Protein AF-A0A0T2ICL1-F1 (afdb_monomer_lite)

Radius of gyration: 17.96 Å; chains: 1; bounding box: 47×18×39 Å

Foldseek 3Di:
DDDPPDPVVVVVVVVVVVVVVVVVVVVVCVVVLVVLCVCVVVVHDLVRVCVVPVHDSVVSVVSPVVSVVVVD

pLDDT: mean 89.61, std 11.29, range [40.88, 98.38]

Structure (mmCIF, N/CA/C/O backbone):
data_AF-A0A0T2ICL1-F1
#
_entry.id   AF-A0A0T2ICL1-F1
#
loop_
_atom_site.group_PDB
_atom_site.id
_atom_site.type_symbol
_atom_site.label_atom_id
_atom_site.label_alt_id
_atom_site.label_comp_id
_atom_site.label_asym_id
_atom_site.label_entity_id
_atom_site.label_seq_id
_atom_site.pdbx_PDB_ins_code
_atom_site.Cartn_x
_atom_site.Cartn_y
_atom_site.Cartn_z
_atom_site.occupancy
_atom_site.B_iso_or_equiv
_atom_site.auth_seq_id
_atom_site.auth_comp_id
_atom_site.auth_asym_id
_atom_site.auth_atom_id
_atom_site.pdbx_PDB_model_num
ATOM 1 N N . MET A 1 1 ? 30.922 -12.172 -21.193 1.00 40.88 1 MET A N 1
ATOM 2 C CA . MET A 1 1 ? 31.015 -11.069 -20.212 1.00 40.88 1 MET A CA 1
ATOM 3 C C . MET A 1 1 ? 30.108 -9.975 -20.722 1.00 40.88 1 MET A C 1
ATOM 5 O O . MET A 1 1 ? 30.218 -9.673 -21.901 1.00 40.88 1 MET A O 1
ATOM 9 N N . ALA A 1 2 ? 29.158 -9.506 -19.910 1.00 51.09 2 ALA A N 1
ATOM 10 C CA . ALA A 1 2 ? 28.205 -8.486 -20.332 1.00 51.09 2 ALA A CA 1
ATOM 11 C C . ALA A 1 2 ? 28.977 -7.248 -20.798 1.00 51.09 2 ALA A C 1
ATOM 13 O O . ALA A 1 2 ? 29.734 -6.663 -20.024 1.00 51.09 2 ALA A O 1
ATOM 14 N N . ASP A 1 3 ? 28.839 -6.935 -22.081 1.00 54.59 3 ASP A N 1
ATOM 15 C CA . ASP A 1 3 ? 29.292 -5.677 -22.644 1.00 54.59 3 ASP A CA 1
ATOM 16 C C . ASP A 1 3 ? 28.544 -4.567 -21.896 1.00 54.59 3 ASP A C 1
ATOM 18 O O . ASP A 1 3 ? 27.313 -4.588 -21.826 1.00 54.59 3 ASP A O 1
ATOM 22 N N . LEU A 1 4 ? 29.274 -3.639 -21.276 1.00 59.25 4 LEU A N 1
ATOM 23 C CA . LEU A 1 4 ? 28.741 -2.419 -20.652 1.00 59.25 4 LEU A CA 1
ATOM 24 C C . LEU A 1 4 ? 28.297 -1.446 -21.763 1.00 59.25 4 LEU A C 1
ATOM 26 O O . LEU A 1 4 ? 28.679 -0.276 -21.778 1.00 59.25 4 LEU A O 1
ATOM 30 N N . ALA A 1 5 ? 27.547 -1.957 -22.740 1.00 66.38 5 ALA A N 1
ATOM 31 C CA . ALA A 1 5 ? 27.076 -1.233 -23.901 1.00 66.38 5 ALA A CA 1
ATOM 32 C C . ALA A 1 5 ? 26.052 -0.200 -23.427 1.00 66.38 5 ALA A C 1
ATOM 34 O O . ALA A 1 5 ? 24.897 -0.518 -23.161 1.00 66.38 5 ALA A O 1
ATOM 35 N N . ASP A 1 6 ? 26.547 1.026 -23.281 1.00 82.69 6 ASP A N 1
ATOM 36 C CA . ASP A 1 6 ? 25.837 2.227 -22.862 1.00 82.69 6 ASP A CA 1
ATOM 37 C C . ASP A 1 6 ? 25.194 2.158 -21.454 1.00 82.69 6 ASP A C 1
ATOM 39 O O . ASP A 1 6 ? 24.086 1.645 -21.271 1.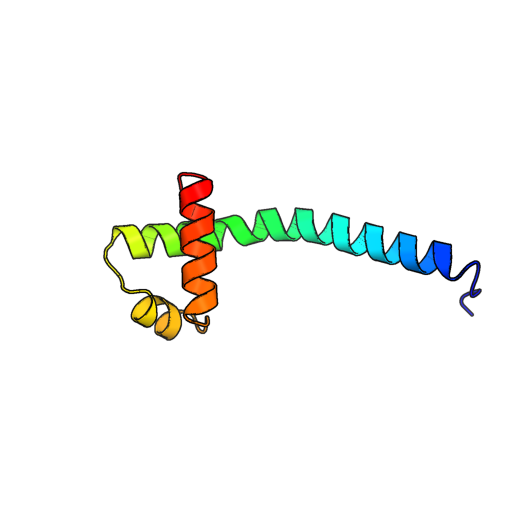00 82.69 6 ASP A O 1
ATOM 43 N N . PRO A 1 7 ? 25.844 2.750 -20.432 1.00 88.06 7 PRO A N 1
ATOM 44 C CA . PRO A 1 7 ? 25.261 2.910 -19.101 1.00 88.06 7 PRO A CA 1
ATOM 45 C C . PRO A 1 7 ? 23.872 3.565 -19.101 1.00 88.06 7 PRO A C 1
ATOM 47 O O . PRO A 1 7 ? 23.061 3.250 -18.231 1.00 88.06 7 PRO A O 1
ATOM 50 N N . LEU A 1 8 ? 23.569 4.442 -20.065 1.00 88.62 8 LEU A N 1
ATOM 51 C CA . LEU A 1 8 ? 22.243 5.048 -20.187 1.00 88.62 8 LEU A CA 1
ATOM 52 C C . LEU A 1 8 ? 21.208 4.027 -20.663 1.00 88.62 8 LEU A C 1
ATOM 54 O O . LEU A 1 8 ? 20.120 3.963 -20.093 1.00 88.62 8 LEU A O 1
ATOM 58 N N . ALA A 1 9 ? 21.555 3.184 -21.638 1.00 87.50 9 ALA A N 1
ATOM 59 C CA . ALA A 1 9 ? 20.697 2.091 -22.088 1.00 87.50 9 ALA A CA 1
ATOM 60 C C . ALA A 1 9 ? 20.440 1.071 -20.967 1.00 87.50 9 ALA A C 1
ATOM 62 O O . ALA A 1 9 ? 19.310 0.615 -20.794 1.00 87.50 9 ALA A O 1
ATOM 63 N N . ALA A 1 10 ? 21.455 0.766 -20.151 1.00 88.19 10 ALA A N 1
ATOM 64 C CA . ALA A 1 10 ? 21.298 -0.103 -18.987 1.00 88.19 10 ALA A CA 1
ATOM 65 C C . ALA A 1 10 ? 20.345 0.496 -17.935 1.00 88.19 10 ALA A C 1
ATOM 67 O O . ALA A 1 10 ? 19.468 -0.205 -17.429 1.00 88.19 10 ALA A O 1
ATOM 68 N N . ILE A 1 11 ? 20.477 1.794 -17.630 1.00 91.81 11 ILE A N 1
ATOM 69 C CA . ILE A 1 11 ? 19.568 2.503 -16.714 1.00 91.81 11 ILE A CA 1
ATOM 70 C C . ILE A 1 11 ? 18.135 2.485 -17.254 1.00 91.81 11 ILE A C 1
ATOM 72 O O . ILE A 1 11 ? 17.210 2.181 -16.499 1.00 91.81 11 ILE A O 1
ATOM 76 N N . ALA A 1 12 ? 17.951 2.772 -18.545 1.00 91.00 12 ALA A N 1
ATOM 77 C CA . ALA A 1 12 ? 16.639 2.769 -19.184 1.00 91.00 12 ALA A CA 1
ATOM 78 C C . ALA A 1 12 ? 15.981 1.382 -19.115 1.00 91.00 12 ALA A C 1
ATOM 80 O O . ALA A 1 12 ? 14.866 1.263 -18.618 1.00 91.00 12 ALA A O 1
ATOM 81 N N . ALA A 1 13 ? 16.704 0.321 -19.488 1.00 91.38 13 ALA A N 1
ATOM 82 C CA . ALA A 1 13 ? 16.186 -1.048 -19.463 1.00 91.38 13 ALA A CA 1
ATOM 83 C C . ALA A 1 13 ? 15.790 -1.518 -18.049 1.00 91.38 13 ALA A C 1
ATOM 85 O O . ALA A 1 13 ? 14.782 -2.207 -17.864 1.00 91.38 13 ALA A O 1
ATOM 86 N N . VAL A 1 14 ? 16.562 -1.136 -17.026 1.00 93.88 14 VAL A N 1
ATOM 87 C CA . VAL A 1 14 ? 16.211 -1.409 -15.624 1.00 93.88 14 VAL A CA 1
ATOM 88 C C . VAL A 1 14 ? 14.976 -0.606 -15.205 1.00 93.88 14 VAL A C 1
ATOM 90 O O . VAL A 1 14 ? 14.097 -1.154 -14.541 1.00 93.88 14 VAL A O 1
ATOM 93 N N . GLY A 1 15 ? 14.873 0.659 -15.621 1.00 91.50 15 GLY A N 1
ATOM 94 C CA . GLY A 1 15 ? 13.689 1.495 -15.406 1.00 91.50 15 GLY A CA 1
ATOM 95 C C . GLY A 1 15 ? 12.421 0.884 -16.008 1.00 91.50 15 GLY A C 1
ATOM 96 O O . GLY A 1 15 ? 11.422 0.746 -15.303 1.00 91.50 15 GLY A O 1
ATOM 97 N N . ASP A 1 16 ? 12.489 0.430 -17.259 1.00 91.56 16 ASP A N 1
ATOM 98 C CA . ASP A 1 16 ? 11.385 -0.251 -17.945 1.00 91.56 16 ASP A CA 1
ATOM 99 C C . ASP A 1 16 ? 10.981 -1.542 -17.220 1.00 91.56 16 ASP A C 1
ATOM 101 O O . ASP A 1 16 ? 9.797 -1.850 -17.075 1.00 91.56 16 ASP A O 1
ATOM 105 N N . THR A 1 17 ? 11.964 -2.277 -16.691 1.00 91.19 17 THR A N 1
ATOM 106 C CA . THR A 1 17 ? 11.715 -3.484 -15.892 1.00 91.19 17 THR A CA 1
ATOM 107 C C . THR A 1 17 ? 10.981 -3.158 -14.589 1.00 91.19 17 THR A C 1
ATOM 109 O O . THR A 1 17 ? 10.022 -3.848 -14.239 1.00 91.19 17 THR A O 1
ATOM 112 N N . PHE A 1 18 ? 11.389 -2.107 -13.869 1.00 90.56 18 PHE A N 1
ATOM 113 C CA . PHE A 1 18 ? 10.683 -1.664 -12.664 1.00 90.56 18 PHE A CA 1
ATOM 114 C C . PHE A 1 18 ? 9.264 -1.182 -12.976 1.00 90.56 18 PHE A C 1
ATOM 116 O O . PHE A 1 18 ? 8.345 -1.541 -12.245 1.00 90.56 18 PHE A O 1
ATOM 123 N N . ALA A 1 19 ? 9.065 -0.454 -14.077 1.00 86.56 19 ALA A N 1
ATOM 124 C CA . ALA A 1 19 ? 7.741 -0.008 -14.505 1.00 86.56 19 ALA A CA 1
ATOM 125 C C . ALA A 1 19 ? 6.808 -1.194 -14.814 1.00 86.56 19 ALA A C 1
ATOM 127 O O . ALA A 1 19 ? 5.680 -1.243 -14.326 1.00 86.56 19 ALA A O 1
ATOM 128 N N . ALA A 1 20 ? 7.296 -2.199 -15.547 1.00 84.69 20 ALA A N 1
ATOM 129 C CA . ALA A 1 20 ? 6.534 -3.420 -15.813 1.00 84.69 20 ALA A CA 1
ATOM 130 C C . ALA A 1 20 ? 6.208 -4.196 -14.522 1.00 84.69 20 ALA A C 1
ATOM 132 O O . ALA A 1 20 ? 5.127 -4.779 -14.385 1.00 84.69 20 ALA A O 1
ATOM 133 N N . LEU A 1 21 ? 7.131 -4.198 -13.555 1.00 89.56 21 LEU A N 1
ATOM 134 C CA . LEU A 1 21 ? 6.903 -4.814 -12.253 1.00 89.56 21 LEU A CA 1
ATOM 135 C C . LEU A 1 21 ? 5.859 -4.047 -11.433 1.00 89.56 21 LEU A C 1
ATOM 137 O O . LEU A 1 21 ? 5.037 -4.687 -10.781 1.00 89.56 21 LEU A O 1
ATOM 141 N N . ASP A 1 22 ? 5.850 -2.715 -11.474 1.00 83.56 22 ASP A N 1
ATOM 142 C CA . ASP A 1 22 ? 4.864 -1.891 -10.769 1.00 83.56 22 ASP A CA 1
ATOM 143 C C . ASP A 1 22 ? 3.430 -2.210 -11.213 1.00 83.56 22 ASP A C 1
ATOM 145 O O . ASP A 1 22 ? 2.545 -2.363 -10.364 1.00 83.56 22 ASP A O 1
ATOM 149 N N . ASP A 1 23 ? 3.201 -2.421 -12.511 1.00 79.06 23 ASP A N 1
ATOM 150 C CA . ASP A 1 23 ? 1.893 -2.832 -13.036 1.00 79.06 23 ASP A CA 1
ATOM 151 C C . ASP A 1 23 ? 1.474 -4.2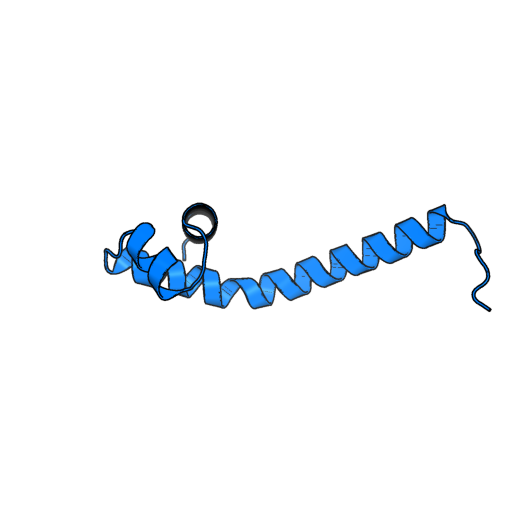21 -12.527 1.00 79.06 23 ASP A C 1
ATOM 153 O O . ASP A 1 23 ? 0.337 -4.428 -12.080 1.00 79.06 23 ASP A O 1
ATOM 157 N N . ALA A 1 24 ? 2.403 -5.180 -12.525 1.00 81.44 24 ALA A N 1
ATOM 158 C CA . ALA A 1 24 ? 2.157 -6.515 -11.982 1.00 81.44 24 ALA A CA 1
ATOM 159 C C . ALA A 1 24 ? 1.885 -6.469 -10.466 1.00 81.44 24 ALA A C 1
ATOM 161 O O . ALA A 1 24 ? 0.958 -7.112 -9.958 1.00 81.44 24 ALA A O 1
ATOM 162 N N . LEU A 1 25 ? 2.645 -5.658 -9.729 1.00 81.94 25 LEU A N 1
ATOM 163 C CA . LEU A 1 25 ? 2.467 -5.439 -8.297 1.00 81.94 25 LEU A CA 1
ATOM 164 C C . LEU A 1 25 ? 1.143 -4.735 -7.990 1.00 81.94 25 LEU A C 1
ATOM 166 O O . LEU A 1 25 ? 0.526 -5.044 -6.968 1.00 81.94 25 LEU A O 1
ATOM 170 N N . ALA A 1 26 ? 0.660 -3.843 -8.858 1.00 77.81 26 ALA A N 1
ATOM 171 C CA . ALA A 1 26 ? -0.628 -3.178 -8.691 1.00 77.81 26 ALA A CA 1
ATOM 172 C C . ALA A 1 26 ? -1.798 -4.179 -8.694 1.00 77.81 26 ALA A C 1
ATOM 174 O O . ALA A 1 26 ? -2.726 -4.038 -7.888 1.00 77.81 26 ALA A O 1
ATOM 175 N N . GLN A 1 27 ? -1.732 -5.224 -9.527 1.00 76.31 27 GLN A N 1
ATOM 176 C CA . GLN A 1 27 ? -2.723 -6.309 -9.536 1.00 76.31 27 GLN A CA 1
ATOM 177 C C . GLN A 1 27 ? -2.673 -7.133 -8.243 1.00 76.31 27 GLN A C 1
ATOM 179 O O . GLN A 1 27 ? -3.707 -7.423 -7.636 1.00 76.31 27 GLN A O 1
ATOM 184 N N . LEU A 1 28 ? -1.467 -7.434 -7.757 1.00 80.88 28 LEU A N 1
ATOM 185 C CA . LEU A 1 28 ? -1.257 -8.166 -6.503 1.00 80.88 28 LEU A CA 1
ATOM 186 C C . LEU A 1 28 ? -1.585 -7.331 -5.254 1.00 80.88 28 LEU A C 1
ATOM 188 O O . LEU A 1 28 ? -1.883 -7.879 -4.191 1.00 80.88 28 LEU A O 1
ATOM 192 N N . ALA A 1 29 ? -1.558 -6.001 -5.355 1.00 83.75 29 ALA A N 1
ATOM 193 C CA . ALA A 1 29 ? -1.878 -5.097 -4.255 1.00 83.75 29 ALA A CA 1
ATOM 194 C C . ALA A 1 29 ? -3.388 -5.001 -3.977 1.00 83.75 29 ALA A C 1
ATOM 196 O O . ALA A 1 29 ? -3.782 -4.697 -2.845 1.00 83.75 29 ALA A O 1
ATOM 197 N N . LEU A 1 30 ? -4.237 -5.282 -4.973 1.00 87.81 30 LEU A N 1
ATOM 198 C CA . LEU A 1 30 ? -5.688 -5.112 -4.876 1.00 87.81 30 LEU A CA 1
ATOM 199 C C . LEU A 1 30 ? -6.350 -5.986 -3.789 1.00 87.81 30 LEU A C 1
ATOM 201 O O . LEU A 1 30 ? -7.143 -5.438 -3.015 1.00 87.81 30 LEU A O 1
ATOM 205 N N . PRO A 1 31 ? -6.033 -7.290 -3.641 1.00 91.75 31 PRO A N 1
ATOM 206 C CA . PRO A 1 31 ? -6.557 -8.102 -2.541 1.00 91.75 31 PRO A CA 1
ATOM 207 C C . PRO A 1 31 ? -6.249 -7.512 -1.160 1.00 91.75 31 PRO A C 1
ATOM 209 O O . PRO A 1 31 ? -7.128 -7.450 -0.301 1.00 91.75 31 PRO A O 1
ATOM 212 N N . ARG A 1 32 ? -5.027 -6.998 -0.957 1.00 92.19 32 ARG A N 1
ATOM 213 C CA . ARG A 1 32 ? -4.620 -6.384 0.315 1.00 92.19 32 ARG A CA 1
ATOM 214 C C . ARG A 1 32 ? -5.381 -5.086 0.592 1.00 92.19 32 ARG A C 1
ATOM 216 O O . ARG A 1 32 ? -5.792 -4.860 1.728 1.00 92.19 32 ARG A O 1
ATOM 223 N N . LEU A 1 33 ? -5.599 -4.255 -0.429 1.00 93.19 33 LEU A N 1
ATOM 224 C CA . LEU A 1 33 ? -6.418 -3.042 -0.313 1.00 93.19 33 LEU A CA 1
ATOM 225 C C . LEU A 1 33 ? -7.853 -3.375 0.112 1.00 93.19 33 LEU A C 1
ATOM 227 O O . LEU A 1 33 ? -8.362 -2.777 1.059 1.00 93.19 33 LEU A O 1
ATOM 231 N N . ARG A 1 34 ? -8.476 -4.366 -0.540 1.00 94.50 34 ARG A N 1
ATOM 232 C CA . ARG A 1 34 ? -9.835 -4.826 -0.210 1.00 94.50 34 ARG A CA 1
ATOM 233 C C . ARG A 1 34 ? -9.929 -5.364 1.215 1.00 94.50 34 ARG A C 1
ATOM 235 O O . ARG A 1 34 ? -10.853 -5.001 1.932 1.00 94.50 34 ARG A O 1
ATOM 242 N N . ALA A 1 35 ? -8.955 -6.164 1.647 1.00 96.19 35 ALA A N 1
ATOM 243 C CA . ALA A 1 35 ? -8.924 -6.698 3.007 1.00 96.19 35 ALA A CA 1
ATOM 244 C C . ALA A 1 35 ? -8.826 -5.584 4.065 1.00 96.19 35 ALA A C 1
ATOM 246 O O . ALA A 1 35 ? -9.572 -5.591 5.042 1.00 96.19 35 ALA A O 1
ATOM 247 N N . VAL A 1 36 ? -7.958 -4.583 3.858 1.00 96.62 36 VAL A N 1
ATOM 248 C CA . VAL A 1 36 ? -7.861 -3.429 4.770 1.00 96.62 36 VAL A CA 1
ATOM 249 C C . VAL A 1 36 ? -9.161 -2.618 4.780 1.00 96.62 36 VAL A C 1
ATOM 251 O O . VAL A 1 36 ? -9.614 -2.221 5.853 1.00 96.62 36 VAL A O 1
ATOM 254 N N . ALA A 1 37 ? -9.784 -2.388 3.620 1.00 96.50 37 ALA A N 1
ATOM 255 C CA . ALA A 1 37 ? -11.058 -1.674 3.523 1.00 96.50 37 ALA A CA 1
ATOM 256 C C . ALA A 1 37 ? -12.191 -2.401 4.261 1.00 96.50 37 ALA A C 1
ATOM 258 O O . ALA A 1 37 ? -12.925 -1.779 5.027 1.00 96.50 37 ALA A O 1
ATOM 259 N N . GLU A 1 38 ? -12.290 -3.719 4.086 1.00 97.81 38 GLU A N 1
ATOM 260 C CA . GLU A 1 38 ? -13.264 -4.574 4.765 1.00 97.81 38 GLU A CA 1
ATOM 261 C C . GLU A 1 38 ? -13.104 -4.503 6.290 1.00 97.81 38 GLU A C 1
ATOM 263 O O . GLU A 1 38 ? -14.052 -4.169 6.998 1.00 97.81 38 GLU A O 1
ATOM 268 N N . LEU A 1 39 ? -11.884 -4.686 6.805 1.00 98.06 39 LEU A N 1
ATOM 269 C CA . LEU A 1 39 ? -11.603 -4.566 8.242 1.00 98.06 39 LEU A CA 1
ATOM 270 C C . LEU A 1 39 ? -11.974 -3.177 8.784 1.00 98.06 39 LEU A C 1
ATOM 272 O O . LEU A 1 39 ? -12.502 -3.046 9.892 1.00 98.06 39 LEU A O 1
ATOM 276 N N . ARG A 1 40 ? -11.748 -2.123 7.991 1.00 97.31 40 ARG A N 1
ATOM 277 C CA . ARG A 1 40 ? -12.166 -0.760 8.344 1.00 97.31 40 ARG A CA 1
ATOM 278 C C . ARG A 1 40 ? -13.677 -0.584 8.356 1.00 97.31 40 ARG A C 1
ATOM 280 O O . ARG A 1 40 ? -14.166 0.081 9.267 1.00 97.31 40 ARG A O 1
ATOM 287 N N . ARG A 1 41 ? -14.410 -1.191 7.418 1.00 96.25 41 ARG A N 1
ATOM 288 C CA . ARG A 1 41 ? -15.884 -1.215 7.421 1.00 96.25 41 ARG A CA 1
ATOM 289 C C . ARG A 1 41 ? -16.439 -1.972 8.632 1.00 96.25 41 ARG A C 1
ATOM 291 O O . ARG A 1 41 ? -17.441 -1.550 9.191 1.00 96.25 41 ARG A O 1
ATOM 298 N N . GLN A 1 42 ? -15.728 -2.990 9.113 1.00 97.81 42 GLN A N 1
ATOM 299 C CA . GLN A 1 42 ? -16.032 -3.709 10.359 1.00 97.81 42 GLN A CA 1
ATOM 300 C C . GLN A 1 42 ? -15.617 -2.954 11.639 1.00 97.81 42 GLN A C 1
ATOM 302 O O . GLN A 1 42 ? -15.720 -3.492 12.740 1.00 97.81 42 GLN A O 1
ATOM 307 N N . GLY A 1 43 ? -15.105 -1.723 11.527 1.00 98.06 43 GLY A N 1
ATOM 308 C CA . GLY A 1 43 ? -14.763 -0.877 12.673 1.00 98.06 43 GLY A CA 1
ATOM 309 C C . GLY A 1 43 ? -13.382 -1.125 13.293 1.00 98.06 43 GLY A C 1
ATOM 310 O O . GLY A 1 43 ? -13.055 -0.510 14.307 1.00 98.06 43 GLY A O 1
ATOM 311 N N . TRP A 1 44 ? -12.526 -1.965 12.704 1.00 98.38 44 TRP A N 1
ATOM 312 C CA . TRP A 1 44 ? -11.194 -2.238 13.259 1.00 98.38 44 TRP A CA 1
ATOM 313 C C . TRP A 1 44 ? -10.293 -1.007 13.194 1.00 98.38 44 TRP A C 1
ATOM 315 O O . TRP A 1 44 ? -10.118 -0.438 12.121 1.00 98.38 44 TRP A O 1
ATOM 325 N N . SER A 1 45 ? -9.664 -0.606 14.302 1.00 97.94 45 SER A N 1
ATOM 326 C CA . SER A 1 45 ? -8.706 0.511 14.311 1.00 97.94 45 SER A CA 1
ATOM 327 C C . SER A 1 45 ? -7.448 0.210 13.481 1.00 97.94 45 SER A C 1
ATOM 329 O O . SER A 1 45 ? -7.094 -0.948 13.258 1.00 97.94 45 SER A O 1
ATOM 331 N N . TYR A 1 46 ? -6.734 1.255 13.043 1.00 97.88 46 TYR A N 1
ATOM 332 C CA . TYR A 1 46 ? -5.463 1.083 12.321 1.00 97.88 46 TYR A CA 1
ATOM 333 C C . TYR A 1 46 ? -4.417 0.330 13.146 1.00 97.88 46 TYR A C 1
ATOM 335 O O . TYR A 1 46 ? -3.702 -0.496 12.588 1.00 97.88 46 TYR A O 1
ATOM 343 N N . ASP A 1 47 ? -4.364 0.569 14.459 1.00 98.06 47 ASP A N 1
ATOM 344 C CA . ASP A 1 47 ? -3.445 -0.131 15.364 1.00 98.06 47 ASP A CA 1
ATOM 345 C C . ASP A 1 47 ? -3.749 -1.629 15.428 1.00 98.06 47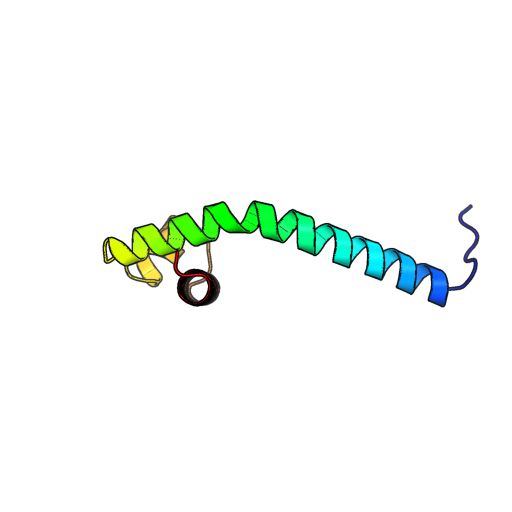 ASP A C 1
ATOM 347 O O . ASP A 1 47 ? -2.841 -2.453 15.337 1.00 98.06 47 ASP A O 1
ATOM 351 N N . ARG A 1 48 ? -5.035 -1.995 15.497 1.00 98.31 48 ARG A N 1
ATOM 352 C CA . ARG A 1 48 ? -5.454 -3.400 15.516 1.00 98.31 48 ARG A CA 1
ATOM 353 C C . ARG A 1 48 ? -5.093 -4.116 14.215 1.00 98.31 48 ARG A C 1
ATOM 355 O O . ARG A 1 48 ? -4.612 -5.243 14.253 1.00 98.31 48 ARG A O 1
ATOM 362 N N . ILE A 1 49 ? -5.305 -3.467 13.069 1.00 98.19 49 ILE A N 1
ATOM 363 C CA . ILE A 1 49 ? -4.950 -4.033 11.758 1.00 98.19 49 ILE A CA 1
ATOM 364 C C . ILE A 1 49 ? -3.429 -4.188 11.639 1.00 98.19 49 ILE A C 1
ATOM 366 O O . ILE A 1 49 ? -2.960 -5.237 11.207 1.00 98.19 49 ILE A O 1
ATOM 370 N N . ALA A 1 50 ? -2.657 -3.176 12.046 1.00 97.81 50 ALA A N 1
ATOM 371 C CA . ALA A 1 50 ? -1.195 -3.211 12.023 1.00 97.81 50 ALA A CA 1
ATOM 372 C C . ALA A 1 50 ? -0.646 -4.398 12.833 1.00 97.81 50 ALA A C 1
ATOM 374 O O . ALA A 1 50 ? 0.104 -5.215 12.299 1.00 97.81 50 ALA A O 1
ATOM 375 N N . ALA A 1 51 ? -1.115 -4.553 14.076 1.00 97.56 51 ALA A N 1
ATOM 376 C CA . ALA A 1 51 ? -0.726 -5.656 14.952 1.00 97.56 51 ALA A CA 1
ATOM 377 C C . ALA A 1 51 ? -1.081 -7.039 14.374 1.00 97.56 51 ALA A C 1
ATOM 379 O O . ALA A 1 51 ? -0.301 -7.976 14.502 1.00 97.56 51 ALA A O 1
ATOM 380 N N . ALA A 1 52 ? -2.232 -7.167 13.705 1.00 97.75 52 ALA A N 1
ATOM 381 C CA . ALA A 1 52 ? -2.701 -8.439 13.152 1.00 97.75 52 ALA A CA 1
ATOM 382 C C . ALA A 1 52 ? -2.050 -8.834 11.812 1.00 97.75 52 ALA A C 1
ATOM 384 O O . ALA A 1 52 ? -2.175 -9.980 11.392 1.00 97.75 52 ALA A O 1
ATOM 385 N N . THR A 1 53 ? -1.400 -7.899 11.110 1.00 94.12 53 THR A N 1
ATOM 386 C CA . THR A 1 53 ? -0.933 -8.107 9.721 1.00 94.12 53 THR A CA 1
ATOM 387 C C . THR A 1 53 ? 0.570 -7.919 9.533 1.00 94.12 53 THR A C 1
ATOM 389 O O . THR A 1 53 ? 1.056 -8.020 8.408 1.00 94.12 53 THR A O 1
ATOM 392 N N . ASN A 1 54 ? 1.308 -7.634 10.611 1.00 93.75 54 ASN A N 1
ATOM 393 C CA . ASN A 1 54 ? 2.725 -7.263 10.567 1.00 93.75 54 ASN A CA 1
ATOM 394 C C . ASN A 1 54 ? 3.013 -6.060 9.640 1.00 93.75 54 ASN A C 1
ATOM 396 O O . ASN A 1 54 ? 4.098 -5.916 9.076 1.00 93.75 54 ASN A O 1
ATOM 400 N N . LEU A 1 55 ? 2.018 -5.191 9.449 1.00 94.31 55 LEU A N 1
ATOM 401 C CA . LEU A 1 55 ? 2.162 -3.936 8.723 1.00 94.31 55 LEU A CA 1
ATOM 402 C C . LEU A 1 55 ? 2.411 -2.805 9.714 1.00 94.31 55 LEU A C 1
ATOM 404 O O . LEU A 1 55 ? 1.854 -2.784 10.808 1.00 94.31 55 LEU A O 1
ATOM 408 N N . SER A 1 56 ? 3.170 -1.793 9.298 1.00 97.31 56 SER A N 1
ATOM 409 C CA . SER A 1 56 ? 3.223 -0.550 10.063 1.00 97.31 56 SER A CA 1
ATOM 410 C C . SER A 1 56 ? 1.867 0.164 10.025 1.00 97.31 56 SER A C 1
ATOM 412 O O . SER A 1 56 ? 1.139 0.112 9.027 1.00 97.31 56 SER A O 1
ATOM 414 N N . LYS A 1 57 ? 1.542 0.914 11.084 1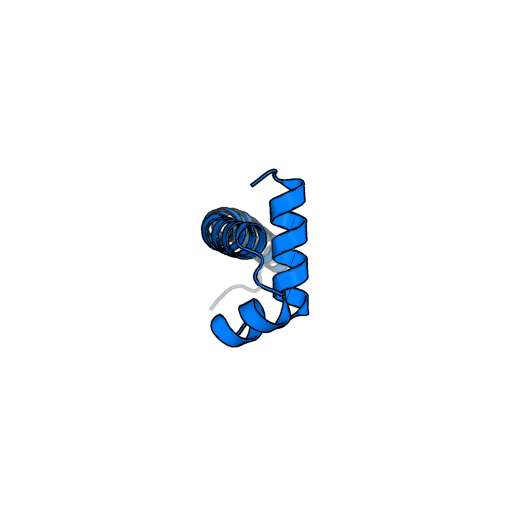.00 96.88 57 LYS A N 1
ATOM 415 C CA . LYS 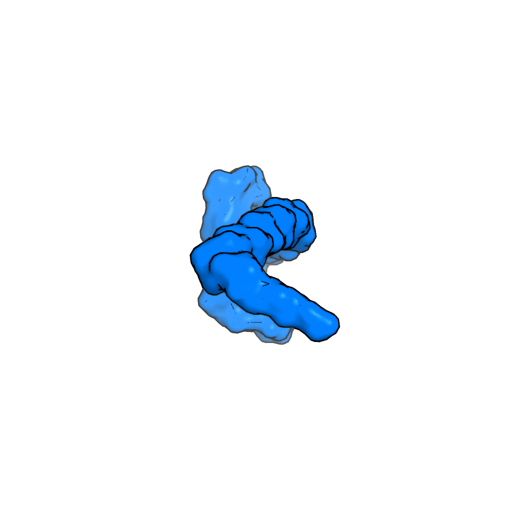A 1 57 ? 0.327 1.749 11.138 1.00 96.88 57 LYS A CA 1
ATOM 416 C C . LYS A 1 57 ? 0.234 2.714 9.951 1.00 96.88 57 LYS A C 1
ATOM 418 O O . LYS A 1 57 ? -0.836 2.882 9.369 1.00 96.88 57 LYS A O 1
ATOM 423 N N . GLY A 1 58 ? 1.363 3.312 9.559 1.00 96.81 58 GLY A N 1
ATOM 424 C CA . GLY A 1 58 ? 1.446 4.192 8.391 1.00 96.81 58 GLY A CA 1
ATOM 425 C C . GLY A 1 58 ? 1.090 3.470 7.091 1.00 96.81 58 GLY A C 1
ATOM 426 O O . GLY A 1 58 ? 0.321 3.996 6.286 1.00 96.81 58 GLY A O 1
ATOM 427 N N . ARG A 1 59 ? 1.560 2.226 6.914 1.00 95.69 59 ARG A N 1
ATOM 428 C CA . ARG A 1 59 ? 1.214 1.422 5.738 1.00 95.69 59 ARG A CA 1
ATOM 429 C C . ARG A 1 59 ? -0.272 1.070 5.705 1.00 95.69 59 ARG A C 1
ATOM 431 O O . ARG A 1 59 ? -0.883 1.163 4.644 1.00 95.69 59 ARG A O 1
ATOM 438 N N . VAL A 1 60 ? -0.872 0.737 6.849 1.00 97.12 60 VAL A N 1
ATOM 439 C CA . VAL A 1 60 ? -2.326 0.521 6.959 1.00 97.12 60 VAL A CA 1
ATOM 440 C C . VAL A 1 60 ? -3.101 1.781 6.563 1.00 97.12 60 VAL A C 1
ATOM 442 O O . VAL A 1 60 ? -4.044 1.696 5.779 1.00 97.12 60 VAL A O 1
ATOM 445 N N . ALA A 1 61 ? -2.686 2.956 7.045 1.00 97.19 61 ALA A N 1
ATOM 446 C CA . ALA A 1 61 ? -3.329 4.224 6.705 1.00 97.19 61 ALA A CA 1
ATOM 447 C C . ALA A 1 61 ? -3.236 4.543 5.202 1.00 97.19 61 ALA A C 1
ATOM 449 O O . ALA A 1 61 ? -4.227 4.963 4.601 1.00 97.19 61 ALA A O 1
ATOM 450 N N . GLN A 1 62 ? -2.079 4.298 4.579 1.00 96.12 62 GLN A N 1
ATOM 451 C CA . GLN A 1 62 ? -1.896 4.466 3.136 1.00 96.12 62 GLN A CA 1
ATOM 452 C C . GLN A 1 62 ? -2.828 3.542 2.341 1.00 96.12 62 GLN A C 1
ATOM 454 O O . GLN A 1 62 ? -3.527 4.012 1.445 1.00 96.12 62 GLN A O 1
ATOM 459 N N . LEU A 1 63 ? -2.891 2.257 2.706 1.00 94.88 63 LEU A N 1
ATOM 460 C CA . LEU A 1 63 ? -3.762 1.275 2.053 1.00 94.88 63 LEU A CA 1
ATOM 461 C C . LEU A 1 63 ? -5.246 1.639 2.212 1.00 94.88 63 LEU A C 1
ATOM 463 O O . LEU A 1 63 ? -6.002 1.580 1.248 1.00 94.88 63 LEU A O 1
ATOM 467 N N . ALA A 1 64 ? -5.669 2.078 3.399 1.00 95.50 64 ALA A N 1
ATOM 468 C CA . ALA A 1 64 ? -7.041 2.527 3.626 1.00 95.50 64 ALA A CA 1
ATOM 469 C C . ALA A 1 64 ? -7.392 3.772 2.787 1.00 95.50 64 ALA A C 1
ATOM 471 O O . ALA A 1 64 ? -8.483 3.849 2.217 1.00 95.50 64 ALA A O 1
ATOM 472 N N . LYS A 1 65 ? -6.466 4.737 2.673 1.00 95.56 65 LYS A N 1
ATOM 473 C CA . LYS A 1 65 ? -6.632 5.932 1.828 1.00 95.56 65 LYS A CA 1
ATOM 474 C C . LYS A 1 65 ? -6.762 5.556 0.353 1.00 95.56 65 LYS A C 1
ATOM 476 O O . LYS A 1 65 ? -7.642 6.070 -0.335 1.00 95.56 65 LYS A O 1
ATOM 481 N N . GLU A 1 66 ? -5.907 4.661 -0.122 1.00 94.19 66 GLU A N 1
ATOM 482 C CA . GLU A 1 66 ? -5.913 4.190 -1.504 1.00 94.19 66 GLU A CA 1
ATOM 483 C C . GLU A 1 66 ? -7.183 3.393 -1.834 1.00 94.19 66 GLU A C 1
ATOM 485 O O . GLU A 1 66 ? -7.813 3.642 -2.860 1.00 94.19 66 GLU A O 1
ATOM 490 N N 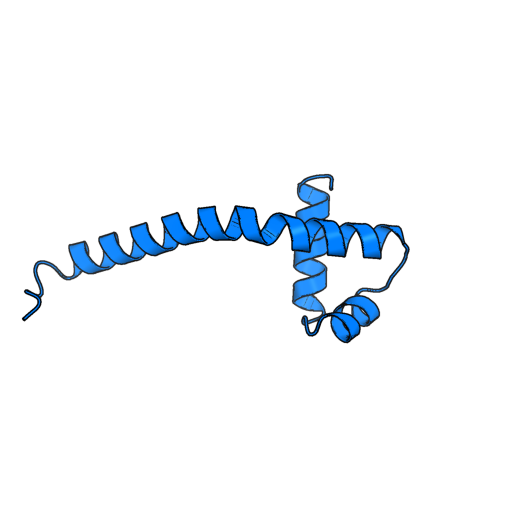. ALA A 1 67 ? -7.630 2.510 -0.936 1.00 93.88 67 ALA A N 1
ATOM 491 C CA . ALA A 1 67 ? -8.886 1.787 -1.103 1.00 93.88 67 ALA A CA 1
ATOM 492 C C . ALA A 1 67 ? -10.091 2.740 -1.177 1.00 93.88 67 ALA A C 1
ATOM 494 O O . ALA A 1 67 ? -10.947 2.586 -2.046 1.00 93.88 67 ALA A O 1
ATOM 495 N N . ARG A 1 68 ? -10.108 3.791 -0.342 1.00 93.31 68 ARG A N 1
ATOM 496 C CA . ARG A 1 68 ? -11.132 4.845 -0.392 1.00 93.31 68 ARG A CA 1
ATOM 497 C C . ARG A 1 68 ? -11.113 5.608 -1.718 1.00 93.31 68 ARG A C 1
ATOM 499 O O . ARG A 1 68 ? -12.176 5.841 -2.287 1.00 93.31 68 ARG A O 1
ATOM 506 N N . ALA A 1 69 ? -9.935 5.984 -2.220 1.00 93.19 69 ALA A N 1
ATOM 507 C CA . ALA A 1 69 ? -9.797 6.651 -3.519 1.00 93.19 69 ALA A CA 1
ATOM 508 C C . ALA A 1 69 ? -10.325 5.781 -4.675 1.00 93.19 69 ALA A C 1
ATOM 510 O O . ALA A 1 69 ? -10.923 6.301 -5.613 1.00 93.19 69 ALA A O 1
ATOM 511 N N . ARG A 1 70 ? -10.172 4.456 -4.562 1.00 91.19 70 ARG A N 1
ATOM 512 C CA . ARG A 1 70 ? -10.677 3.460 -5.519 1.00 91.19 70 ARG A CA 1
ATOM 513 C C . ARG A 1 70 ? -12.131 3.021 -5.269 1.00 91.19 70 ARG A C 1
ATOM 515 O O . ARG A 1 70 ? -12.635 2.205 -6.031 1.00 91.19 70 ARG A O 1
ATOM 522 N N . ARG A 1 71 ? -12.806 3.560 -4.240 1.00 91.75 71 ARG A N 1
ATOM 523 C CA . ARG A 1 71 ? -14.188 3.219 -3.830 1.00 91.75 71 ARG A CA 1
ATOM 524 C C . ARG A 1 71 ? -14.407 1.717 -3.553 1.00 91.75 71 ARG A C 1
ATOM 526 O O . ARG A 1 71 ? -15.423 1.159 -3.962 1.00 91.75 71 ARG A O 1
ATOM 533 N N . LEU A 1 72 ? -13.443 1.083 -2.880 1.00 87.56 72 LEU A N 1
ATOM 534 C CA . LEU A 1 72 ? -13.481 -0.322 -2.434 1.00 87.56 72 LEU A CA 1
ATOM 535 C C . LEU A 1 72 ? -14.081 -0.494 -1.026 1.00 87.56 72 LEU A C 1
ATOM 537 O O . LEU A 1 72 ? -14.042 0.479 -0.238 1.00 87.56 72 LEU A O 1
#

Sequence (72 aa):
MADLADPLAAIAAVGDTFAALDDALAQLALPRLRAVAELRRQGWSYDRIAAATNLSKGRVAQLAKEARARRL

Secondary structure (DSSP, 8-state):
------HHHHHHHHHHHHHHHHHHHHHHHHHHHHHHHHHHHTT--HHHHHHHHT--HHHHHHHHHHHHHTT-